Protein AF-A0A2V7RQD1-F1 (afdb_monomer)

Radius of gyration: 21.65 Å; Cα contacts (8 Å, |Δi|>4): 254; chains: 1; bounding box: 48×32×78 Å

Secondary structure (DSSP, 8-state):
--HHHHHHHHHHHHHHSTT---EEEEEE--TT--HHHHHHHHHHHHHHT-SEEEEEE----TTSGGGGS-GGGPPPHHHHHHHHHHHHHHHHHHHHHHHHHTTT-EEEEEEEEE-SSSSEEEEEETT--EEEEE--GGGTT-EEEEEEEEESSSEEEEEE----PPPPPP-

Nearest PDB structures (foldseek):
  7mjz-assembly1_A  TM=9.184E-01  e=7.817E-16  Bacteroides uniformis
  7mjx-assembly2_B  TM=9.311E-01  e=1.147E-15  Bacteroides unif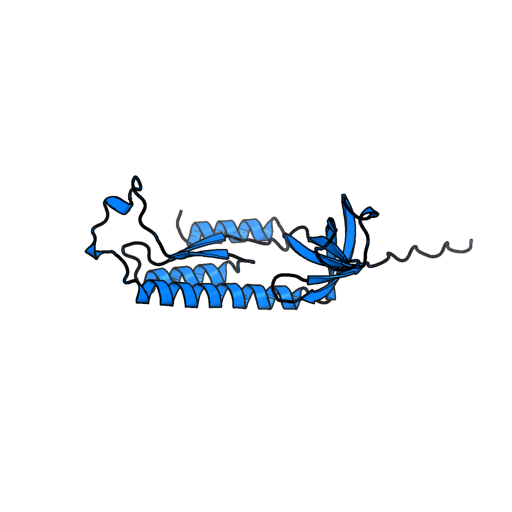ormis
  4jc0-assembly2_B  TM=8.737E-01  e=1.219E-14  Thermotoga maritima
  2qgq-assembly1_A  TM=8.470E-01  e=2.026E-13  Thermotoga maritima MSB8
  2qgq-assembly4_D  TM=8.356E-01  e=7.270E-13  Thermotoga maritima MSB8

Structure (mmCIF, N/CA/C/O backbone):
data_AF-A0A2V7RQD1-F1
#
_en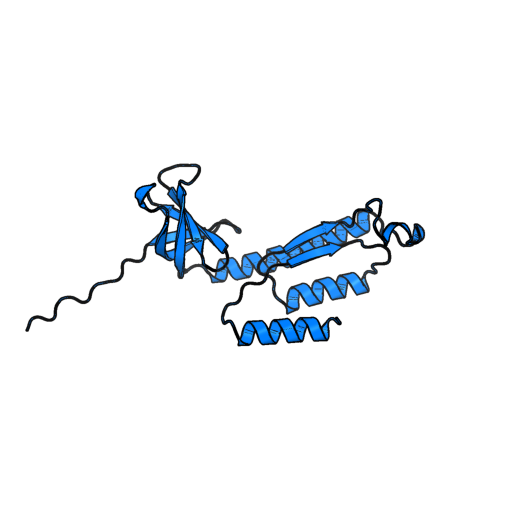try.id   AF-A0A2V7RQD1-F1
#
loop_
_atom_site.group_PDB
_atom_site.id
_atom_site.type_symbol
_atom_site.label_atom_id
_atom_site.label_alt_id
_atom_site.label_comp_id
_atom_site.label_asym_id
_atom_site.label_entity_id
_atom_site.label_seq_id
_atom_site.pdbx_PDB_ins_code
_atom_site.Cartn_x
_atom_site.Cartn_y
_atom_site.Cartn_z
_atom_site.occupancy
_atom_site.B_iso_or_equiv
_atom_site.auth_seq_id
_atom_site.auth_comp_id
_atom_site.auth_asym_id
_atom_site.auth_atom_id
_atom_site.pdbx_PDB_model_num
ATOM 1 N N . TYR A 1 1 ? -21.263 2.347 3.235 1.00 73.56 1 TYR A N 1
ATOM 2 C CA . TYR A 1 1 ? -21.061 1.146 2.400 1.00 73.56 1 TYR A CA 1
ATOM 3 C C . TYR A 1 1 ? -20.769 -0.021 3.326 1.00 73.56 1 TYR A C 1
ATOM 5 O O . TYR A 1 1 ? -20.149 0.202 4.360 1.00 73.56 1 TYR A O 1
ATOM 13 N N . THR A 1 2 ? -21.259 -1.218 3.011 1.00 93.62 2 THR A N 1
ATOM 14 C CA . THR A 1 2 ? -20.957 -2.448 3.768 1.00 93.62 2 THR A CA 1
ATOM 15 C C . THR A 1 2 ? -19.646 -3.072 3.287 1.00 93.62 2 THR A C 1
ATOM 17 O O . THR A 1 2 ? -19.125 -2.700 2.231 1.00 93.62 2 THR A O 1
ATOM 20 N N . ARG A 1 3 ? -19.118 -4.047 4.039 1.00 92.31 3 ARG A N 1
ATOM 21 C CA . ARG A 1 3 ? -17.951 -4.83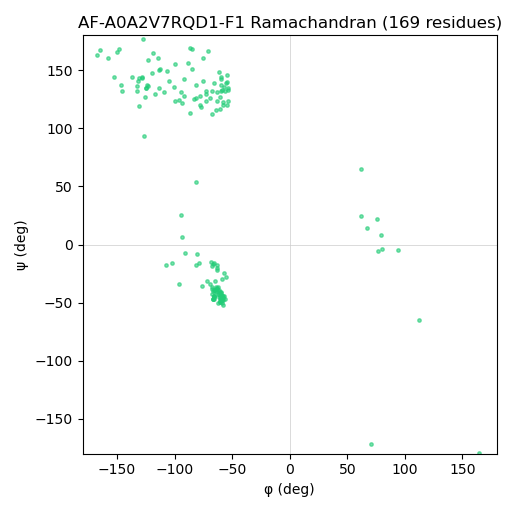6 3.619 1.00 92.31 3 ARG A CA 1
ATOM 22 C C . ARG A 1 3 ? -18.176 -5.511 2.263 1.00 92.31 3 ARG A C 1
ATOM 24 O O . ARG A 1 3 ? -17.323 -5.420 1.390 1.00 92.31 3 ARG A O 1
ATOM 31 N N . GLU A 1 4 ? -19.328 -6.145 2.072 1.00 94.69 4 GLU A N 1
ATOM 32 C CA . GLU A 1 4 ? -19.680 -6.848 0.829 1.00 94.69 4 GLU A CA 1
ATOM 33 C C . GLU A 1 4 ? -19.687 -5.901 -0.374 1.00 94.69 4 GLU A C 1
ATOM 35 O O . GLU A 1 4 ? -19.088 -6.197 -1.403 1.00 94.69 4 GLU A O 1
ATOM 40 N N . GLN A 1 5 ? -20.284 -4.713 -0.221 1.00 96.19 5 GLN A N 1
ATOM 41 C CA . GLN A 1 5 ? -20.289 -3.686 -1.268 1.00 96.19 5 GLN A CA 1
ATOM 42 C C . GLN A 1 5 ? -18.874 -3.204 -1.612 1.00 96.19 5 GLN A C 1
ATOM 44 O O . GLN A 1 5 ? -18.571 -2.913 -2.772 1.00 96.19 5 GLN A O 1
ATOM 49 N N . TYR A 1 6 ? -18.005 -3.103 -0.604 1.00 95.25 6 TYR A N 1
ATOM 50 C CA . TYR A 1 6 ? -16.609 -2.737 -0.806 1.00 95.25 6 TYR A CA 1
ATOM 51 C C . TYR A 1 6 ? -15.851 -3.823 -1.584 1.00 95.25 6 TYR A C 1
ATOM 53 O O . TYR A 1 6 ? -15.176 -3.512 -2.565 1.00 95.25 6 TYR A O 1
ATOM 61 N N . LEU A 1 7 ? -16.003 -5.091 -1.198 1.00 95.75 7 LEU A N 1
ATOM 62 C CA . LEU A 1 7 ? -15.347 -6.219 -1.863 1.00 95.75 7 LEU A CA 1
ATOM 63 C C . LEU A 1 7 ? -15.849 -6.428 -3.297 1.00 95.75 7 LEU A C 1
ATOM 65 O O . LEU A 1 7 ? -15.032 -6.653 -4.188 1.00 95.75 7 LEU A O 1
ATOM 69 N N . ASP A 1 8 ? -17.150 -6.259 -3.550 1.00 97.06 8 ASP A N 1
ATOM 70 C CA . ASP A 1 8 ? -17.709 -6.262 -4.910 1.00 97.06 8 ASP A CA 1
ATOM 71 C C . ASP A 1 8 ? -17.083 -5.157 -5.775 1.00 97.06 8 ASP A C 1
ATOM 73 O O . ASP A 1 8 ? -16.645 -5.391 -6.903 1.00 97.06 8 ASP A O 1
ATOM 77 N N . SER A 1 9 ? -16.936 -3.953 -5.213 1.00 96.69 9 SER A N 1
ATOM 78 C CA . SER A 1 9 ? -16.276 -2.843 -5.908 1.00 96.69 9 SER A CA 1
ATOM 79 C C . SER A 1 9 ? -14.818 -3.174 -6.244 1.00 96.69 9 SER A C 1
ATOM 81 O O . SER A 1 9 ? -14.368 -2.923 -7.363 1.00 96.69 9 SER A O 1
ATOM 83 N N . VAL A 1 10 ? -14.082 -3.781 -5.308 1.00 96.94 10 VAL A N 1
ATOM 84 C CA . VAL A 1 10 ? -12.704 -4.245 -5.536 1.00 96.94 10 VAL A CA 1
ATOM 85 C C . VAL A 1 10 ? -12.653 -5.303 -6.640 1.00 96.94 10 VAL A C 1
ATOM 87 O O . VAL A 1 10 ? -11.795 -5.212 -7.520 1.00 96.94 10 VAL A O 1
ATOM 90 N N . ALA A 1 11 ? -13.563 -6.279 -6.631 1.00 96.19 11 ALA A N 1
ATOM 91 C CA . ALA A 1 11 ? -13.617 -7.336 -7.637 1.00 96.19 11 ALA A CA 1
ATOM 92 C C . ALA A 1 11 ? -13.832 -6.759 -9.044 1.00 96.19 11 ALA A C 1
ATOM 94 O O . ALA A 1 11 ? -13.051 -7.040 -9.955 1.00 96.19 11 ALA A O 1
ATOM 95 N N . ARG A 1 12 ? -14.807 -5.857 -9.193 1.00 97.75 12 ARG A N 1
ATOM 96 C CA . ARG A 1 12 ? -15.103 -5.173 -10.462 1.00 97.75 12 ARG A CA 1
ATOM 97 C C . ARG A 1 12 ? -13.927 -4.338 -10.968 1.00 97.75 12 ARG A C 1
ATOM 99 O O . ARG A 1 12 ? -13.645 -4.324 -12.164 1.00 97.75 12 ARG A O 1
ATOM 106 N N . LEU A 1 13 ? -13.207 -3.660 -10.071 1.00 97.06 13 LEU A N 1
ATOM 107 C CA . LEU A 1 13 ? -12.004 -2.906 -10.436 1.00 97.06 13 LEU A CA 1
ATOM 108 C C . LEU A 1 13 ? -10.878 -3.821 -10.932 1.00 97.06 13 LEU A C 1
ATOM 110 O O . LEU A 1 13 ? -10.190 -3.476 -11.892 1.00 97.06 13 LEU A O 1
ATOM 114 N N . ARG A 1 14 ? -10.689 -4.986 -10.304 1.00 95.69 14 ARG A N 1
ATOM 115 C CA . ARG A 1 14 ? -9.677 -5.969 -10.723 1.00 95.69 14 ARG A CA 1
ATOM 116 C C . ARG A 1 14 ? -10.013 -6.629 -12.059 1.00 95.69 14 ARG A C 1
ATOM 118 O O . ARG A 1 14 ? -9.095 -6.923 -12.818 1.00 95.69 14 ARG A O 1
ATOM 125 N N . GLU A 1 15 ? -11.295 -6.840 -12.344 1.00 96.81 15 GLU A N 1
ATOM 126 C CA . GLU A 1 15 ? -11.759 -7.326 -13.646 1.00 96.81 15 GLU A CA 1
ATOM 127 C C . GLU A 1 15 ? -11.497 -6.292 -14.750 1.00 96.81 15 GLU A C 1
ATOM 129 O O . GLU A 1 15 ? -10.968 -6.629 -15.808 1.00 96.81 15 GLU A O 1
ATOM 134 N N . ALA A 1 16 ? -11.795 -5.017 -14.482 1.00 97.69 16 ALA A N 1
ATOM 135 C CA . ALA A 1 16 ? -11.595 -3.935 -15.444 1.00 97.69 16 ALA A CA 1
ATOM 136 C C . ALA A 1 16 ? -10.114 -3.575 -15.666 1.00 97.69 16 ALA A C 1
ATOM 138 O O . ALA A 1 16 ? -9.741 -3.142 -16.757 1.00 97.69 16 ALA A O 1
ATOM 139 N N . VAL A 1 17 ? -9.267 -3.726 -14.641 1.00 95.00 17 VAL A N 1
ATOM 140 C CA . VAL A 1 17 ? -7.842 -3.373 -14.686 1.00 95.00 17 VAL A CA 1
ATOM 141 C C . VAL A 1 17 ? -6.993 -4.574 -14.250 1.00 95.00 17 VAL A C 1
ATOM 143 O O . VAL A 1 17 ? -6.715 -4.749 -13.058 1.00 95.00 17 VAL A O 1
ATOM 146 N N . PRO A 1 18 ? -6.526 -5.399 -15.206 1.00 88.38 18 PRO A N 1
ATOM 147 C CA . PRO A 1 18 ? -5.609 -6.489 -14.910 1.00 88.38 18 PRO A CA 1
ATOM 148 C C . PRO A 1 18 ? -4.358 -5.985 -14.183 1.00 88.38 18 PRO A C 1
ATOM 150 O O . PRO A 1 18 ? -3.799 -4.944 -14.524 1.00 88.38 18 PRO A O 1
ATOM 153 N N . ASN A 1 19 ? -3.898 -6.744 -13.187 1.00 86.50 19 ASN A N 1
ATOM 154 C CA . ASN A 1 19 ? -2.745 -6.401 -12.342 1.00 86.50 19 ASN A CA 1
ATOM 155 C C . ASN A 1 19 ? -2.906 -5.108 -11.516 1.00 86.50 19 ASN A C 1
ATOM 157 O O . ASN A 1 19 ? -1.906 -4.515 -11.106 1.00 86.50 19 ASN A O 1
ATOM 161 N N . LEU A 1 20 ? -4.143 -4.684 -11.224 1.00 93.62 20 LEU A N 1
ATOM 162 C CA . LEU A 1 20 ? -4.413 -3.529 -10.368 1.00 93.62 20 LEU A CA 1
ATOM 163 C C . LEU A 1 20 ? -3.710 -3.641 -9.005 1.00 93.62 20 LEU A C 1
ATOM 165 O O . LEU A 1 20 ? -3.932 -4.580 -8.226 1.00 93.62 20 LEU A O 1
ATOM 169 N N . SER A 1 21 ? -2.902 -2.627 -8.709 1.00 93.56 21 SER A N 1
ATOM 170 C CA . SER A 1 21 ? -2.285 -2.417 -7.406 1.00 93.56 21 SER A CA 1
ATOM 171 C C . SER A 1 21 ? -3.168 -1.487 -6.580 1.00 93.56 21 SER A C 1
ATOM 173 O O . SER A 1 21 ? -3.467 -0.375 -7.006 1.00 93.56 21 SER A O 1
ATOM 175 N N . LEU A 1 22 ? -3.606 -1.959 -5.414 1.00 95.56 22 LEU A N 1
ATOM 176 C CA . LEU A 1 22 ? -4.436 -1.201 -4.481 1.00 95.56 22 LEU A CA 1
ATOM 177 C C . LEU A 1 22 ? -3.649 -0.926 -3.208 1.00 95.56 22 LEU A C 1
ATOM 179 O O . LEU A 1 22 ? -3.041 -1.844 -2.660 1.00 95.56 22 LEU A O 1
ATOM 183 N N . THR A 1 23 ? -3.711 0.304 -2.717 1.00 95.44 23 THR A N 1
ATOM 184 C CA . THR A 1 23 ? -3.202 0.704 -1.402 1.00 95.44 23 THR A CA 1
ATOM 185 C C . THR A 1 23 ? -4.330 1.324 -0.593 1.00 95.44 23 THR A C 1
ATOM 187 O O . THR A 1 23 ? -5.325 1.770 -1.165 1.00 95.44 23 THR A O 1
ATOM 190 N N . THR A 1 24 ? -4.192 1.351 0.727 1.00 96.31 24 THR A N 1
ATOM 191 C CA . THR A 1 24 ? -5.213 1.923 1.613 1.00 96.31 24 THR A CA 1
ATOM 192 C C . THR A 1 24 ? -4.592 2.502 2.873 1.00 96.31 24 THR A C 1
ATOM 194 O O . THR A 1 24 ? -3.461 2.172 3.218 1.00 96.31 24 THR A O 1
ATOM 197 N N . ASP A 1 25 ? -5.375 3.290 3.595 1.00 97.81 25 ASP A N 1
ATOM 198 C CA . ASP A 1 25 ? -5.070 3.685 4.961 1.00 97.81 25 ASP A CA 1
ATOM 199 C C . ASP A 1 25 ? -5.981 2.898 5.912 1.00 97.81 25 ASP A C 1
ATOM 201 O O . ASP A 1 25 ? -7.153 2.669 5.601 1.00 97.81 25 ASP A O 1
ATOM 205 N N . VAL A 1 26 ? -5.452 2.453 7.051 1.00 97.69 26 VAL A N 1
ATOM 206 C CA . VAL A 1 26 ? -6.197 1.695 8.068 1.00 97.69 26 VAL A CA 1
ATOM 207 C C . VAL A 1 26 ? -5.914 2.284 9.441 1.00 97.69 26 VAL A C 1
ATOM 209 O O . VAL A 1 26 ? -4.759 2.502 9.808 1.00 97.69 26 VAL A O 1
ATOM 212 N N . ILE A 1 27 ? -6.975 2.524 10.208 1.00 97.69 27 ILE A N 1
ATOM 213 C CA . ILE A 1 27 ? -6.894 2.959 11.602 1.00 97.69 27 ILE A CA 1
ATOM 214 C C . ILE A 1 27 ? -7.355 1.799 12.483 1.00 97.69 27 ILE A C 1
ATOM 216 O O . ILE A 1 27 ? -8.417 1.244 12.222 1.00 97.69 27 ILE A O 1
ATOM 220 N N . VAL A 1 28 ? -6.581 1.463 13.514 1.00 98.38 28 VAL A N 1
ATOM 221 C CA . VAL A 1 28 ? -6.945 0.485 14.558 1.00 98.38 28 VAL A CA 1
ATOM 222 C C . VAL A 1 28 ? -7.094 1.184 15.905 1.00 98.38 28 VAL A C 1
ATOM 224 O O . VAL A 1 28 ? -6.567 2.281 16.104 1.00 98.38 28 VAL A O 1
ATOM 227 N N . GLY A 1 29 ? -7.787 0.559 16.849 1.00 97.38 29 GLY A N 1
ATOM 228 C CA . GLY A 1 29 ? -8.025 1.111 18.182 1.00 97.38 29 GLY A CA 1
ATOM 229 C C . GLY A 1 29 ? -9.081 2.216 18.203 1.00 97.38 29 GLY A C 1
ATOM 230 O O . GLY A 1 29 ? -9.077 3.052 19.106 1.00 97.38 29 GLY A O 1
ATOM 231 N N . PHE A 1 30 ? -9.965 2.267 17.201 1.00 97.31 30 PHE A N 1
ATOM 232 C CA . PHE A 1 30 ? -11.085 3.208 17.214 1.00 97.31 30 PHE A CA 1
ATOM 233 C C . PHE A 1 30 ? -11.979 2.946 18.443 1.00 97.31 30 PHE A C 1
ATOM 235 O O . PHE A 1 30 ? -12.163 1.779 18.794 1.00 97.31 30 PHE A O 1
ATOM 242 N N . PRO A 1 31 ? -12.548 3.972 19.111 1.00 97.31 31 PRO A N 1
ATOM 243 C CA . PRO A 1 31 ? -13.343 3.746 20.312 1.00 97.31 31 PRO A CA 1
ATOM 244 C C . PRO A 1 31 ? -14.522 2.802 20.041 1.00 97.31 31 PRO A C 1
ATOM 246 O O . PRO A 1 31 ? -15.351 3.064 19.169 1.00 97.31 31 PRO A O 1
ATOM 249 N N . GLY A 1 32 ? -14.579 1.705 20.793 1.00 96.44 32 GLY A N 1
ATOM 250 C CA . GLY A 1 32 ? -15.559 0.630 20.661 1.00 96.44 32 GLY A CA 1
ATOM 251 C C . GLY A 1 32 ? -15.111 -0.547 19.792 1.00 96.44 32 GLY A C 1
ATOM 252 O O . GLY A 1 32 ? -15.841 -1.528 19.729 1.00 96.44 32 GLY A O 1
ATOM 253 N N . GLU A 1 33 ? -13.937 -0.492 19.151 1.00 98.06 33 GLU A N 1
ATOM 254 C CA . GLU A 1 33 ? -13.427 -1.590 18.319 1.00 98.06 33 GLU A CA 1
ATOM 255 C C . GLU A 1 33 ? -13.163 -2.845 19.164 1.00 98.06 33 GLU A C 1
ATOM 257 O O . GLU A 1 33 ? -12.275 -2.878 20.030 1.00 98.06 33 GLU A O 1
ATOM 262 N N . THR A 1 34 ? -13.907 -3.907 18.876 1.00 98.38 34 THR A N 1
ATOM 263 C CA . THR A 1 34 ? -13.747 -5.212 19.521 1.00 98.38 34 THR A CA 1
ATOM 264 C C . THR A 1 34 ? -12.684 -6.065 18.817 1.00 98.38 34 THR A C 1
ATOM 266 O O . THR A 1 34 ? -12.189 -5.727 17.742 1.00 98.38 34 THR A O 1
ATOM 269 N N . GLU A 1 35 ? -12.287 -7.186 19.429 1.00 98.12 35 GLU A N 1
ATOM 270 C CA . GLU A 1 35 ? -11.376 -8.137 18.770 1.00 98.12 35 GLU A CA 1
ATOM 271 C C . GLU A 1 35 ? -12.010 -8.778 17.527 1.00 98.12 35 GLU A C 1
ATOM 273 O O . GLU A 1 35 ? -11.309 -9.061 16.559 1.00 98.12 35 GLU A O 1
ATOM 278 N N . GLU A 1 36 ? -13.333 -8.960 17.524 1.00 98.31 36 GLU A N 1
ATOM 279 C CA . GLU A 1 36 ? -14.079 -9.451 16.363 1.00 98.31 36 GLU A CA 1
ATOM 280 C C . GLU A 1 36 ? -14.025 -8.440 15.208 1.00 98.31 36 GLU A C 1
ATOM 282 O O . GLU A 1 36 ? -13.651 -8.807 14.093 1.00 98.31 36 GLU A O 1
ATOM 287 N N . ASP A 1 37 ? -14.266 -7.152 15.485 1.00 97.94 37 ASP A N 1
ATOM 288 C CA . ASP A 1 37 ? -14.170 -6.078 14.482 1.00 97.94 37 ASP A CA 1
ATOM 289 C C . ASP A 1 37 ? -12.758 -5.974 13.883 1.00 97.94 37 ASP A C 1
ATOM 291 O O . ASP A 1 37 ? -12.572 -5.810 12.669 1.00 97.94 37 ASP A O 1
ATOM 295 N N . PHE A 1 38 ? -11.734 -6.101 14.731 1.00 98.44 38 PHE A N 1
ATOM 296 C CA . PHE A 1 38 ? -10.350 -6.121 14.274 1.00 98.44 38 PHE A CA 1
ATOM 297 C C . PHE A 1 38 ? -10.045 -7.373 13.433 1.00 98.44 38 PHE A C 1
ATOM 299 O O . PHE A 1 38 ? -9.376 -7.290 12.397 1.00 98.44 38 PHE A O 1
ATOM 306 N N . GLY A 1 39 ? -10.578 -8.531 13.830 1.00 98.38 39 GLY A N 1
ATOM 307 C CA . GLY A 1 39 ? -10.506 -9.772 13.063 1.00 98.38 39 GLY A CA 1
ATOM 308 C C . GLY A 1 39 ? -11.101 -9.625 11.661 1.00 98.38 3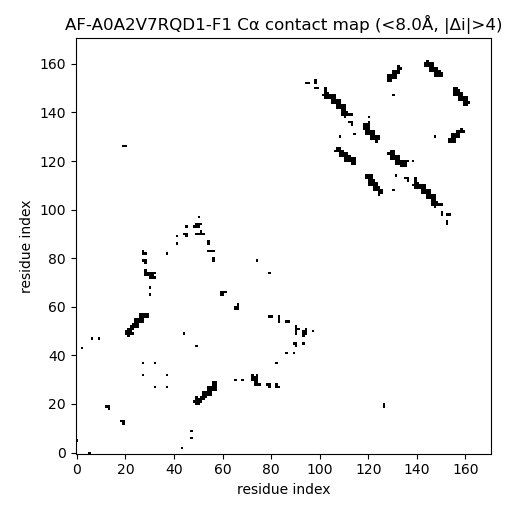9 GLY A C 1
ATOM 309 O O . GLY A 1 39 ? -10.465 -10.022 10.675 1.00 98.38 39 GLY A O 1
ATOM 310 N N . GLU A 1 40 ? -12.259 -8.974 11.556 1.00 97.19 40 GLU A N 1
ATOM 311 C CA . GLU A 1 40 ? -12.893 -8.644 10.280 1.00 97.19 40 GLU A CA 1
ATOM 312 C C . GLU A 1 40 ? -12.053 -7.660 9.459 1.00 97.19 40 GLU A C 1
ATOM 314 O O . GLU A 1 40 ? -11.879 -7.843 8.253 1.00 97.19 40 GLU A O 1
ATOM 319 N N . THR A 1 41 ? -11.429 -6.670 10.093 1.00 96.69 41 THR A N 1
ATOM 320 C CA . THR A 1 41 ? -10.496 -5.761 9.409 1.00 96.69 41 THR A CA 1
ATOM 321 C C . THR A 1 41 ? -9.322 -6.526 8.791 1.00 96.69 41 THR A C 1
ATOM 323 O O . THR A 1 41 ? -9.021 -6.366 7.604 1.00 96.69 41 THR A O 1
ATOM 326 N N . LEU A 1 42 ? -8.683 -7.419 9.551 1.00 98.00 42 LEU A N 1
ATOM 327 C CA . LEU A 1 42 ? -7.594 -8.256 9.044 1.00 98.00 42 LEU A CA 1
ATOM 328 C C . LEU A 1 42 ? -8.053 -9.200 7.925 1.00 98.00 42 LEU A C 1
ATOM 330 O O . LEU A 1 42 ? -7.310 -9.440 6.969 1.00 98.00 42 LEU A O 1
ATOM 334 N N . SER A 1 43 ? -9.261 -9.748 8.046 1.00 97.56 43 SER A N 1
ATOM 335 C CA . SER A 1 43 ? -9.875 -10.597 7.026 1.00 97.56 43 SER A CA 1
ATOM 336 C C . SER A 1 43 ? -10.052 -9.830 5.713 1.00 97.56 43 SER A C 1
ATOM 338 O O . SER A 1 43 ? -9.565 -10.283 4.676 1.00 97.56 43 SER A O 1
ATOM 340 N N . ALA A 1 44 ? -10.621 -8.623 5.762 1.00 96.38 44 ALA A N 1
ATOM 341 C CA . ALA A 1 44 ? -10.793 -7.768 4.590 1.00 96.38 44 ALA A CA 1
ATOM 342 C C . ALA A 1 44 ? -9.449 -7.374 3.956 1.00 96.38 44 ALA A C 1
ATOM 344 O O . ALA A 1 44 ? -9.299 -7.433 2.737 1.00 96.38 44 ALA A O 1
ATOM 345 N N . VAL A 1 45 ? -8.439 -7.029 4.765 1.00 97.12 45 VAL A N 1
ATOM 346 C CA . VAL A 1 45 ? -7.085 -6.712 4.273 1.00 97.12 45 VAL A CA 1
ATOM 347 C C . VAL A 1 45 ? -6.485 -7.884 3.494 1.00 97.12 45 VAL A C 1
ATOM 349 O O . VAL A 1 45 ? -5.922 -7.677 2.413 1.00 97.12 45 VAL A O 1
ATOM 352 N N . ARG A 1 46 ? -6.626 -9.111 4.012 1.00 97.06 46 ARG A N 1
ATOM 353 C CA . ARG A 1 46 ? -6.153 -10.331 3.340 1.00 97.06 46 ARG A CA 1
ATOM 354 C C . ARG A 1 46 ? -6.912 -10.613 2.051 1.00 97.06 46 ARG A C 1
ATOM 356 O O . ARG A 1 46 ? -6.286 -10.930 1.044 1.00 97.06 46 ARG A O 1
ATOM 363 N N . GLU A 1 47 ? -8.232 -10.484 2.086 1.00 96.31 47 GLU A N 1
ATOM 364 C CA . GLU A 1 47 ? -9.114 -10.770 0.956 1.00 96.31 47 GLU A CA 1
ATOM 365 C C . GLU A 1 47 ? -8.893 -9.795 -0.207 1.00 96.31 47 GLU A C 1
ATOM 367 O O . GLU A 1 47 ? -8.737 -10.206 -1.356 1.00 96.31 47 GLU A O 1
ATOM 372 N N . VAL A 1 48 ? -8.776 -8.501 0.094 1.00 96.25 48 VAL A N 1
ATOM 373 C CA . VAL A 1 48 ? -8.469 -7.477 -0.914 1.00 96.25 48 VAL A CA 1
ATOM 374 C C . VAL A 1 48 ? -7.052 -7.645 -1.450 1.00 96.25 48 VAL A C 1
ATOM 376 O O . VAL A 1 48 ? -6.796 -7.392 -2.634 1.00 96.25 48 VAL A O 1
ATOM 379 N N . GLY A 1 49 ? -6.115 -8.041 -0.585 1.00 94.75 49 GLY A N 1
ATOM 380 C CA . GLY A 1 49 ? -4.707 -8.166 -0.921 1.00 94.75 49 GLY A CA 1
ATOM 381 C C . GLY A 1 49 ? -4.121 -6.816 -1.327 1.00 94.75 49 GLY A C 1
ATOM 382 O O . GLY A 1 49 ? -3.712 -6.627 -2.478 1.00 94.75 49 GLY A O 1
ATOM 383 N N . PHE A 1 50 ? -4.068 -5.857 -0.407 1.00 95.19 50 PHE A N 1
ATOM 384 C CA . PHE A 1 50 ? -3.417 -4.568 -0.664 1.00 95.19 50 PHE A CA 1
ATOM 385 C C . PHE A 1 50 ? -1.917 -4.734 -0.971 1.00 95.19 50 PHE A C 1
ATOM 387 O O . PHE A 1 50 ? -1.269 -5.687 -0.543 1.00 95.19 50 PHE A O 1
ATOM 394 N N . ALA A 1 51 ? -1.377 -3.843 -1.803 1.00 92.44 51 ALA A N 1
ATOM 395 C CA . ALA A 1 51 ? 0.046 -3.770 -2.150 1.00 92.44 51 ALA A CA 1
ATOM 396 C C . ALA A 1 51 ? 0.875 -3.162 -1.034 1.00 92.44 51 ALA A C 1
ATOM 398 O O . ALA A 1 51 ? 2.011 -3.575 -0.813 1.00 92.44 51 ALA A O 1
ATOM 399 N N . ASP A 1 52 ? 0.277 -2.193 -0.363 1.00 92.19 52 ASP A N 1
ATOM 400 C CA . ASP A 1 52 ? 0.802 -1.508 0.795 1.00 92.19 52 ASP A CA 1
ATOM 401 C C . ASP A 1 52 ? -0.379 -0.893 1.547 1.00 92.19 52 ASP A C 1
ATOM 403 O O . ASP A 1 52 ? -1.461 -0.714 0.970 1.00 92.19 52 ASP A O 1
ATOM 407 N N . ALA A 1 53 ? -0.176 -0.567 2.814 1.00 96.00 53 ALA A N 1
ATOM 408 C CA . ALA A 1 53 ? -1.149 0.192 3.575 1.00 96.00 53 ALA A CA 1
ATOM 409 C C . ALA A 1 53 ? -0.461 1.104 4.585 1.00 96.00 53 ALA A C 1
ATOM 411 O O . ALA A 1 53 ? 0.457 0.673 5.287 1.00 96.00 53 ALA A O 1
ATOM 412 N N . PHE A 1 54 ? -0.938 2.342 4.704 1.00 96.44 54 PHE A N 1
ATOM 413 C CA . PHE A 1 54 ? -0.565 3.179 5.835 1.00 96.44 54 PHE A CA 1
ATOM 414 C C . PHE A 1 54 ? -1.429 2.807 7.033 1.00 96.44 54 PHE A C 1
ATOM 416 O O . PHE A 1 54 ? -2.654 2.777 6.958 1.00 96.44 54 PHE A O 1
ATOM 423 N N . THR A 1 55 ? -0.785 2.501 8.150 1.00 97.50 55 THR A N 1
ATOM 424 C CA . THR A 1 55 ? -1.456 1.992 9.344 1.00 97.50 55 THR A CA 1
ATOM 425 C C . THR A 1 55 ? -1.281 2.972 10.494 1.00 97.50 55 THR A C 1
ATOM 427 O O . THR A 1 55 ? -0.156 3.369 10.804 1.00 97.50 55 THR A O 1
ATOM 430 N N . PHE A 1 56 ? -2.380 3.339 11.149 1.00 97.88 56 PHE A N 1
ATOM 431 C CA . PHE A 1 56 ? -2.396 4.307 12.245 1.00 97.88 56 PHE A CA 1
ATOM 432 C C . PHE A 1 56 ? -3.122 3.753 13.469 1.00 97.88 56 PHE A C 1
ATOM 434 O O . PHE A 1 56 ? -4.109 3.034 13.345 1.00 97.88 56 PHE A O 1
ATOM 441 N N . ILE A 1 57 ? -2.633 4.090 14.659 1.00 98.00 57 ILE A N 1
ATOM 442 C CA . ILE A 1 57 ? -3.419 3.924 15.881 1.00 98.00 57 ILE A CA 1
ATOM 443 C C . ILE A 1 57 ? -4.345 5.134 15.971 1.00 98.00 57 ILE A C 1
ATOM 445 O O . ILE A 1 57 ? -3.931 6.261 15.671 1.00 98.00 57 ILE A O 1
ATOM 449 N N . PHE A 1 58 ? -5.602 4.903 16.340 1.00 97.44 58 PHE A N 1
ATOM 450 C CA . PHE A 1 58 ? -6.563 5.971 16.548 1.00 97.44 58 PHE A CA 1
ATOM 451 C C . PHE A 1 58 ? -6.010 6.996 17.540 1.00 97.44 58 PHE A C 1
ATOM 453 O O . PHE A 1 58 ? -5.494 6.669 18.604 1.00 97.44 58 PHE A O 1
ATOM 460 N N . SER A 1 59 ? -6.140 8.266 17.178 1.00 94.25 59 SER A N 1
ATOM 461 C CA . SER A 1 59 ? -5.761 9.389 18.018 1.00 94.25 59 SER A CA 1
ATOM 462 C C . SER A 1 59 ? -6.927 10.360 18.022 1.00 94.25 59 SER A C 1
ATOM 464 O O . SER A 1 59 ? -7.334 10.853 16.965 1.00 94.25 59 SER A O 1
ATOM 466 N N . LEU A 1 60 ? -7.487 10.599 19.209 1.00 93.19 60 LEU A N 1
ATOM 467 C CA . LEU A 1 60 ? -8.581 11.541 19.372 1.00 93.19 60 LEU A CA 1
ATOM 468 C C . LEU A 1 60 ? -8.096 12.945 19.003 1.00 93.19 60 LEU A C 1
ATOM 470 O O . LEU A 1 60 ? -7.048 13.396 19.461 1.00 93.19 60 LEU A O 1
ATOM 474 N N . ARG A 1 61 ? -8.867 13.636 18.162 1.00 93.88 61 ARG A N 1
ATOM 475 C CA . ARG A 1 61 ? -8.574 15.007 17.742 1.00 93.88 61 ARG A CA 1
ATOM 476 C C . ARG A 1 61 ? -9.742 15.918 18.067 1.00 93.88 61 ARG A C 1
ATOM 478 O O . ARG A 1 61 ? -10.896 15.571 17.784 1.00 93.88 61 ARG A O 1
ATOM 485 N N . ASP A 1 62 ? -9.422 17.091 18.600 1.00 93.06 62 ASP A N 1
ATOM 486 C CA . ASP A 1 62 ? -10.399 18.136 18.884 1.00 93.06 62 ASP A CA 1
ATOM 487 C C . ASP A 1 62 ? -11.205 18.486 17.628 1.00 93.06 62 ASP A C 1
ATOM 489 O O . ASP A 1 62 ? -10.688 18.516 16.509 1.00 93.06 62 ASP A O 1
ATOM 493 N N . GLY A 1 63 ? -12.508 18.707 17.809 1.00 91.19 63 GLY A N 1
ATOM 494 C CA . GLY A 1 63 ? -13.437 19.018 16.719 1.00 91.19 63 GLY A CA 1
ATOM 495 C C . GLY A 1 63 ? -13.933 17.812 15.910 1.00 91.19 63 GLY A C 1
ATOM 496 O O . GLY A 1 63 ? -14.800 17.983 15.054 1.00 91.19 63 GLY A O 1
ATOM 497 N N . THR A 1 64 ? -13.458 16.590 16.177 1.00 92.00 64 THR A N 1
ATOM 498 C CA . THR A 1 64 ? -13.996 15.383 15.524 1.00 92.00 64 THR A CA 1
ATOM 499 C C . THR A 1 64 ? -15.242 14.848 16.246 1.00 92.00 64 THR A C 1
ATOM 501 O O . THR A 1 64 ? -15.352 14.987 17.467 1.00 92.00 64 THR A O 1
ATOM 504 N N . PRO A 1 65 ? -16.178 14.174 15.544 1.00 92.81 65 PRO A N 1
ATOM 505 C CA . PRO A 1 65 ? -17.325 13.523 16.183 1.00 92.81 65 PRO A CA 1
ATOM 506 C C . PRO A 1 65 ? -16.940 12.496 17.253 1.00 92.81 65 PRO A C 1
ATOM 508 O O . PRO A 1 65 ? -17.717 12.266 18.176 1.00 92.81 65 PRO A O 1
ATOM 511 N N . ALA A 1 66 ? -15.736 11.923 17.162 1.00 91.00 66 ALA A N 1
ATOM 512 C CA . ALA A 1 66 ? -15.229 10.962 18.132 1.00 91.00 66 ALA A CA 1
ATOM 513 C C . ALA A 1 66 ? -15.070 11.555 19.544 1.00 91.00 66 ALA A C 1
ATOM 515 O O . ALA A 1 66 ? -15.101 10.806 20.511 1.00 91.00 66 ALA A O 1
ATOM 516 N N . THR A 1 67 ? -14.994 12.886 19.690 1.00 92.25 67 THR A N 1
ATOM 517 C CA . THR A 1 67 ? -14.967 13.560 21.009 1.00 92.25 67 THR A CA 1
ATOM 518 C C . THR A 1 67 ? -16.264 13.396 21.803 1.00 92.25 67 THR A C 1
ATOM 520 O O . THR A 1 67 ? -16.281 13.633 23.006 1.00 92.25 67 THR A O 1
ATOM 523 N N . LYS A 1 68 ? -17.354 12.984 21.142 1.00 94.31 68 LYS A N 1
ATOM 524 C CA . LYS A 1 68 ? -18.656 12.714 21.766 1.00 94.31 68 LYS A CA 1
ATOM 525 C C . LYS A 1 68 ? -18.814 11.259 22.212 1.00 94.31 68 LYS A C 1
ATOM 527 O O . LYS A 1 68 ? -19.840 10.933 22.804 1.00 94.31 68 LYS A O 1
ATOM 532 N N . LEU A 1 69 ? -17.866 10.381 21.873 1.00 93.38 69 LEU A N 1
ATOM 533 C CA . LEU A 1 69 ? -17.925 8.975 22.262 1.00 93.38 69 LEU A CA 1
ATOM 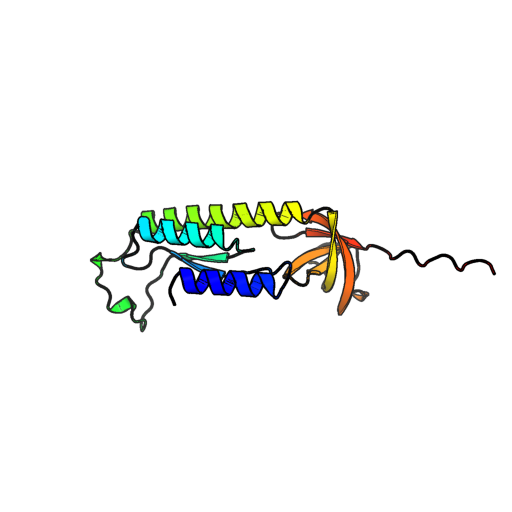534 C C . LEU A 1 69 ? -17.575 8.833 23.753 1.00 93.38 69 LEU A C 1
ATOM 536 O O . LEU A 1 69 ? -16.683 9.540 24.226 1.00 93.38 69 LEU A O 1
ATOM 540 N N . PRO A 1 70 ? -18.261 7.944 24.496 1.00 94.75 70 PRO A N 1
ATOM 541 C CA . PRO A 1 70 ? -17.958 7.705 25.901 1.00 94.75 70 PRO A CA 1
ATOM 542 C C . PRO A 1 70 ? -16.491 7.283 26.103 1.00 94.75 70 PRO A C 1
ATOM 544 O O . PRO A 1 70 ? -16.012 6.423 25.354 1.00 94.75 70 PRO A O 1
ATOM 547 N N . PRO A 1 71 ? -15.775 7.836 27.102 1.00 92.31 71 PRO A N 1
ATOM 548 C CA . PRO A 1 71 ? -14.389 7.465 27.389 1.00 92.31 71 PRO A CA 1
ATOM 549 C C . PRO A 1 71 ? -14.195 5.965 27.634 1.00 92.31 71 PRO A C 1
ATOM 551 O O . PRO A 1 71 ? -13.132 5.433 27.328 1.00 92.31 71 PRO A O 1
ATOM 554 N N . GLU A 1 72 ? -15.222 5.274 28.127 1.00 94.88 72 GLU A N 1
ATOM 555 C CA . GLU A 1 72 ? -15.216 3.838 28.419 1.00 94.88 72 GLU A CA 1
ATOM 556 C C . GLU A 1 72 ? -15.114 2.972 27.154 1.00 94.88 72 GLU A C 1
ATOM 558 O O . GLU A 1 72 ? -14.739 1.806 27.242 1.00 94.88 72 GLU A O 1
ATOM 563 N N . LEU A 1 73 ? -15.424 3.530 25.976 1.00 95.88 73 LEU A N 1
ATOM 564 C CA . LEU A 1 73 ? -15.217 2.859 24.691 1.00 95.88 73 LEU A CA 1
ATOM 565 C C . LEU A 1 73 ? -13.766 2.955 24.205 1.00 95.88 73 LEU A C 1
ATOM 567 O O . LEU A 1 73 ? -13.420 2.334 23.202 1.00 95.88 73 LEU A O 1
ATOM 571 N N . THR A 1 74 ? -12.913 3.741 24.862 1.00 95.75 74 THR A N 1
ATOM 572 C CA . THR A 1 74 ? -11.510 3.875 24.461 1.00 95.75 74 THR A CA 1
ATOM 573 C C . THR A 1 74 ? -10.821 2.518 24.530 1.00 95.75 74 THR A C 1
ATOM 575 O O . THR A 1 74 ? -10.841 1.847 25.561 1.00 95.75 74 THR A O 1
ATOM 578 N N . VAL A 1 75 ? -10.189 2.121 23.427 1.00 97.56 75 VAL A N 1
ATOM 579 C CA . VAL A 1 75 ? -9.395 0.894 23.382 1.00 97.56 75 VAL A CA 1
ATOM 580 C C . VAL A 1 75 ? -8.102 1.118 24.178 1.00 97.56 75 VAL A C 1
ATOM 582 O O . VAL A 1 75 ? -7.423 2.119 23.932 1.00 97.56 75 VAL A O 1
ATOM 585 N N . PRO A 1 76 ? -7.743 0.222 25.117 1.00 97.81 76 PRO A N 1
ATOM 586 C CA . PRO A 1 76 ? -6.479 0.299 25.843 1.00 97.81 76 PRO A CA 1
ATOM 587 C C . PRO A 1 76 ? -5.262 0.369 24.911 1.00 97.81 76 PRO A C 1
ATOM 589 O O . PRO A 1 76 ? -5.251 -0.230 23.834 1.00 97.81 76 PRO A O 1
ATOM 592 N N . GLU A 1 77 ? -4.228 1.102 25.324 1.00 97.12 77 GLU A N 1
ATOM 593 C CA . GLU A 1 77 ? -3.043 1.359 24.493 1.00 97.12 77 GLU A CA 1
ATOM 594 C C . GLU A 1 77 ? -2.309 0.070 24.099 1.00 97.12 77 GLU A C 1
ATOM 596 O O . GLU A 1 77 ? -1.897 -0.081 22.950 1.00 97.12 77 GLU A O 1
ATOM 601 N N . ASP A 1 78 ? -2.189 -0.878 25.026 1.00 98.25 78 ASP A N 1
ATOM 602 C CA . ASP A 1 78 ? -1.572 -2.185 24.800 1.00 98.25 78 ASP A CA 1
ATOM 603 C C . ASP A 1 78 ? -2.347 -3.019 23.770 1.00 98.25 78 ASP A C 1
ATOM 605 O O . ASP A 1 78 ? -1.742 -3.615 22.877 1.00 98.25 78 ASP A O 1
ATOM 609 N N . VAL A 1 79 ? -3.681 -2.990 23.826 1.00 98.44 79 VAL A N 1
ATOM 610 C CA . VAL A 1 79 ? -4.551 -3.640 22.833 1.00 98.44 79 VAL A CA 1
ATOM 611 C C . VAL A 1 79 ? -4.408 -2.971 21.464 1.00 98.44 79 VAL A C 1
ATOM 613 O O . VAL A 1 79 ? -4.249 -3.654 20.452 1.00 98.44 79 VAL A O 1
ATOM 616 N N . ALA A 1 80 ? -4.417 -1.638 21.399 1.00 98.19 80 ALA A N 1
ATOM 617 C CA . ALA A 1 80 ? -4.239 -0.916 20.139 1.00 98.19 80 ALA A CA 1
ATOM 618 C C . ALA A 1 80 ? -2.845 -1.157 19.522 1.00 98.19 80 ALA A C 1
ATOM 620 O O . ALA A 1 80 ? -2.720 -1.286 18.300 1.00 98.19 80 ALA A O 1
ATOM 621 N N . ALA A 1 81 ? -1.806 -1.266 20.356 1.00 98.50 81 ALA A N 1
ATOM 622 C CA . ALA A 1 81 ? -0.448 -1.593 19.936 1.00 98.50 81 ALA A CA 1
ATOM 623 C C . ALA A 1 81 ? -0.329 -3.032 19.402 1.00 98.50 81 ALA A C 1
ATOM 625 O O . ALA A 1 81 ? 0.296 -3.232 18.357 1.00 98.50 81 ALA A O 1
ATOM 626 N N . ASP A 1 82 ? -0.961 -4.017 20.054 1.00 98.69 82 ASP A N 1
ATOM 627 C CA . ASP A 1 82 ? -1.036 -5.401 19.556 1.00 98.69 82 ASP A CA 1
ATOM 628 C C . ASP A 1 82 ? -1.705 -5.462 18.175 1.00 98.69 82 ASP A C 1
ATOM 630 O O . ASP A 1 82 ? -1.146 -6.002 17.213 1.00 98.69 82 ASP A O 1
ATOM 634 N N . ARG A 1 83 ? -2.873 -4.824 18.042 1.00 98.69 83 ARG A N 1
ATOM 635 C CA . ARG A 1 83 ? -3.614 -4.757 16.775 1.00 98.69 83 ARG A CA 1
ATOM 636 C C . ARG A 1 83 ? -2.783 -4.114 15.672 1.00 98.69 83 ARG A C 1
ATOM 638 O O . ARG A 1 83 ? -2.704 -4.638 14.560 1.00 98.69 83 ARG A O 1
ATOM 645 N N . MET A 1 84 ? -2.102 -3.013 15.983 1.00 98.62 84 MET A N 1
ATOM 646 C CA . MET A 1 84 ? -1.191 -2.357 15.050 1.00 98.62 84 MET A CA 1
ATOM 647 C C . MET A 1 84 ? -0.082 -3.307 14.583 1.00 98.62 84 MET A C 1
ATOM 649 O O . MET A 1 84 ? 0.162 -3.427 13.380 1.00 98.62 84 MET A O 1
ATOM 653 N N . ALA A 1 85 ? 0.564 -4.019 15.508 1.00 98.62 85 ALA A N 1
ATOM 654 C CA . ALA A 1 85 ? 1.633 -4.958 15.179 1.00 98.62 85 ALA A CA 1
ATOM 655 C C . ALA A 1 85 ? 1.145 -6.084 14.250 1.00 98.62 85 ALA A C 1
ATOM 657 O O . ALA A 1 85 ? 1.760 -6.331 13.208 1.00 98.62 85 ALA A O 1
ATOM 658 N N . ARG A 1 86 ? 0.000 -6.702 14.565 1.00 98.56 86 ARG A N 1
ATOM 659 C CA . ARG A 1 86 ? -0.615 -7.779 13.764 1.00 98.56 86 ARG A CA 1
ATOM 660 C C . ARG A 1 86 ? -1.053 -7.306 12.376 1.00 98.56 86 ARG A C 1
ATOM 662 O O . ARG A 1 86 ? -0.899 -8.031 11.386 1.00 98.56 86 ARG A O 1
ATOM 669 N N . LEU A 1 87 ? -1.575 -6.083 12.276 1.00 98.50 87 LEU A N 1
ATOM 670 C CA . LEU A 1 87 ? -1.934 -5.471 10.997 1.00 98.50 87 LEU A CA 1
ATOM 671 C C . LEU A 1 87 ? -0.692 -5.202 10.138 1.00 98.50 87 LEU A C 1
ATOM 673 O O . LEU A 1 87 ? -0.669 -5.581 8.965 1.00 98.50 87 LEU A O 1
ATOM 677 N N . ILE A 1 88 ? 0.354 -4.610 10.722 1.00 97.81 88 ILE A N 1
ATOM 678 C CA . ILE A 1 88 ? 1.633 -4.365 10.042 1.00 97.81 88 ILE A CA 1
ATOM 679 C C . ILE A 1 88 ? 2.230 -5.678 9.533 1.00 97.81 88 ILE A C 1
ATOM 681 O O . ILE A 1 88 ? 2.678 -5.741 8.386 1.00 97.81 88 ILE A O 1
ATOM 685 N N . GLU A 1 89 ? 2.243 -6.722 10.361 1.00 97.56 89 GLU A N 1
ATOM 686 C CA . GLU A 1 89 ? 2.744 -8.040 9.972 1.00 97.56 89 GLU A CA 1
ATOM 687 C C . GLU A 1 89 ? 1.956 -8.607 8.786 1.00 97.56 89 GLU A C 1
ATOM 689 O O . GLU A 1 89 ? 2.555 -9.025 7.790 1.00 97.56 89 GLU A O 1
ATOM 694 N N . THR A 1 90 ? 0.623 -8.540 8.847 1.00 97.38 90 THR A N 1
ATOM 695 C CA . THR A 1 90 ? -0.264 -9.011 7.775 1.00 97.38 90 THR A CA 1
ATOM 696 C C . THR A 1 90 ? 0.028 -8.291 6.457 1.00 97.38 90 THR A C 1
ATOM 698 O O . THR A 1 90 ? 0.284 -8.940 5.440 1.00 97.38 90 THR A O 1
ATOM 701 N N . VAL A 1 91 ? 0.050 -6.954 6.466 1.00 96.12 91 VAL A N 1
ATOM 702 C CA . VAL A 1 91 ? 0.305 -6.145 5.264 1.00 96.12 91 VAL A CA 1
ATOM 703 C C . VAL A 1 91 ? 1.699 -6.434 4.709 1.00 96.12 91 VAL A C 1
ATOM 705 O O . VAL A 1 91 ? 1.834 -6.790 3.538 1.00 96.12 91 VAL A O 1
ATOM 708 N N . ARG A 1 92 ? 2.740 -6.382 5.550 1.00 94.06 92 ARG A N 1
ATOM 709 C CA . ARG A 1 92 ? 4.129 -6.614 5.119 1.00 94.06 92 ARG A CA 1
ATOM 710 C C . ARG A 1 92 ? 4.350 -8.022 4.582 1.00 94.06 92 ARG A C 1
ATOM 712 O O . ARG A 1 92 ? 5.098 -8.181 3.616 1.00 94.06 92 ARG A O 1
ATOM 719 N N . GLY A 1 93 ? 3.711 -9.031 5.172 1.00 94.62 93 GLY A N 1
ATOM 720 C CA . GLY A 1 93 ? 3.761 -10.409 4.688 1.00 94.62 93 GLY A CA 1
ATOM 721 C C . GLY A 1 93 ? 3.247 -10.520 3.252 1.00 94.62 93 GLY A C 1
ATOM 722 O O . GLY A 1 93 ? 3.928 -11.075 2.383 1.00 94.62 93 GLY A O 1
ATOM 723 N N . MET A 1 94 ? 2.094 -9.907 2.969 1.00 94.56 94 MET A N 1
ATOM 724 C CA . MET A 1 94 ? 1.520 -9.872 1.621 1.00 94.56 94 MET A CA 1
ATOM 725 C C . MET A 1 94 ? 2.373 -9.064 0.637 1.00 94.56 94 MET A C 1
ATOM 727 O O . MET A 1 94 ? 2.659 -9.548 -0.465 1.00 94.56 94 MET A O 1
ATOM 731 N N . SER A 1 95 ? 2.816 -7.863 1.025 1.00 92.44 95 SER A N 1
ATOM 732 C CA . SER A 1 95 ? 3.670 -7.005 0.194 1.00 92.44 95 SER A CA 1
ATOM 733 C C . SER A 1 95 ? 4.969 -7.718 -0.173 1.00 92.44 95 SER A C 1
ATOM 735 O O . SER A 1 95 ? 5.361 -7.740 -1.341 1.00 92.44 95 SER A O 1
ATOM 737 N N . ARG A 1 96 ? 5.604 -8.392 0.794 1.00 93.19 96 ARG A N 1
ATOM 738 C CA . ARG A 1 96 ? 6.812 -9.193 0.563 1.00 93.19 96 ARG A CA 1
ATOM 739 C C . ARG A 1 96 ? 6.554 -10.320 -0.432 1.00 93.19 96 ARG A C 1
ATOM 741 O O . ARG A 1 96 ? 7.315 -10.461 -1.387 1.00 93.19 96 ARG A O 1
ATOM 748 N N . ALA A 1 97 ? 5.490 -11.100 -0.240 1.00 93.31 97 ALA A N 1
ATOM 749 C CA . ALA A 1 97 ? 5.152 -12.200 -1.141 1.00 93.31 97 ALA A CA 1
ATOM 750 C C . ALA A 1 97 ? 4.913 -11.711 -2.581 1.00 93.31 97 ALA A C 1
ATOM 752 O O . ALA A 1 97 ? 5.380 -12.332 -3.536 1.00 93.31 97 ALA A O 1
ATOM 753 N N . ARG A 1 98 ? 4.238 -10.568 -2.750 1.00 92.25 98 ARG A N 1
ATOM 754 C CA . ARG A 1 98 ? 4.024 -9.935 -4.061 1.00 92.25 98 ARG A CA 1
ATOM 755 C C . ARG A 1 98 ? 5.319 -9.450 -4.698 1.00 92.25 98 ARG A C 1
ATOM 757 O O . ARG A 1 98 ? 5.546 -9.676 -5.886 1.00 92.25 98 ARG A O 1
ATOM 764 N N . ASN A 1 99 ? 6.163 -8.790 -3.917 1.00 93.81 99 ASN A N 1
ATOM 765 C CA . ASN A 1 99 ? 7.397 -8.211 -4.426 1.00 93.81 99 ASN A CA 1
ATOM 766 C C . ASN A 1 99 ? 8.382 -9.301 -4.857 1.00 93.81 99 ASN A C 1
ATOM 768 O O . ASN A 1 99 ? 8.979 -9.188 -5.923 1.00 93.81 99 ASN A O 1
ATOM 772 N N . LEU A 1 100 ? 8.456 -10.412 -4.119 1.00 94.50 100 LEU A N 1
ATOM 773 C CA . LEU A 1 100 ? 9.239 -11.581 -4.531 1.00 94.50 100 LEU A CA 1
ATOM 774 C C . LEU A 1 100 ? 8.742 -12.186 -5.849 1.00 94.50 100 LEU A C 1
ATOM 776 O O . LEU A 1 100 ? 9.557 -12.510 -6.706 1.00 94.50 100 LEU A O 1
ATOM 780 N N . LYS A 1 101 ? 7.421 -12.269 -6.058 1.00 93.88 101 LYS A N 1
ATOM 781 C CA . LYS A 1 101 ? 6.851 -12.733 -7.336 1.00 93.88 101 LYS A CA 1
ATOM 782 C C . LYS A 1 101 ? 7.188 -11.817 -8.515 1.00 93.88 101 LYS A C 1
ATOM 784 O O . LYS A 1 101 ? 7.119 -12.271 -9.649 1.00 93.88 101 LYS A O 1
ATOM 789 N N . SER A 1 102 ? 7.526 -10.552 -8.260 1.00 94.50 102 SER A N 1
ATOM 790 C CA . SER A 1 102 ? 7.850 -9.570 -9.304 1.00 94.50 102 SER A CA 1
ATOM 791 C C . SER A 1 102 ? 9.276 -9.727 -9.850 1.00 94.50 102 SER A C 1
ATOM 793 O O . SER A 1 102 ? 9.580 -9.177 -10.905 1.00 94.50 102 SER A O 1
ATOM 795 N N . LEU A 1 103 ? 10.151 -10.464 -9.157 1.00 96.75 103 LEU A N 1
ATOM 796 C CA . LEU A 1 103 ? 11.516 -10.724 -9.618 1.00 96.75 103 LEU A CA 1
ATOM 797 C C . LEU A 1 103 ? 11.510 -11.580 -10.893 1.00 96.75 103 LEU A C 1
ATOM 799 O O . LEU A 1 103 ? 10.718 -12.512 -11.022 1.00 96.75 103 LEU A O 1
ATOM 803 N N . GLY A 1 104 ? 12.383 -11.243 -11.840 1.00 96.81 104 GLY A N 1
ATOM 804 C CA . GLY A 1 104 ? 12.468 -11.854 -13.170 1.00 96.81 104 GLY A CA 1
ATOM 805 C C . GLY A 1 104 ? 11.384 -11.396 -14.153 1.00 96.81 104 GLY A C 1
ATOM 806 O O . GLY A 1 104 ? 11.429 -11.758 -15.325 1.00 96.81 104 GLY A O 1
ATOM 807 N N . GLN A 1 105 ? 10.412 -10.594 -13.711 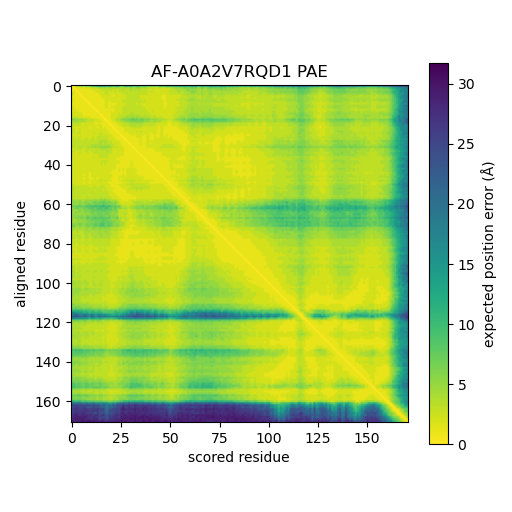1.00 96.00 105 GLN A N 1
ATOM 808 C CA . GLN A 1 105 ? 9.408 -10.016 -14.599 1.00 96.00 105 GLN A CA 1
ATOM 809 C C . GLN A 1 105 ? 9.881 -8.680 -15.179 1.00 96.00 105 GLN A C 1
ATOM 811 O O . GLN A 1 105 ? 10.716 -7.980 -14.595 1.00 96.00 105 GLN A O 1
ATOM 816 N N . ARG A 1 106 ? 9.311 -8.318 -16.333 1.00 95.88 106 ARG A N 1
ATOM 817 C CA . ARG A 1 106 ? 9.626 -7.085 -17.055 1.00 95.88 106 ARG A CA 1
ATOM 818 C C . ARG A 1 106 ? 8.575 -6.015 -16.807 1.00 95.88 106 ARG A C 1
ATOM 820 O O . ARG A 1 106 ? 7.382 -6.290 -16.891 1.00 95.88 106 ARG A O 1
ATOM 827 N N . TYR A 1 107 ? 9.041 -4.800 -16.556 1.00 96.19 107 TYR A N 1
ATOM 828 C CA . TYR A 1 107 ? 8.222 -3.623 -16.313 1.00 96.19 107 TYR A CA 1
ATOM 829 C C . TYR A 1 107 ? 8.720 -2.455 -17.153 1.00 96.19 107 TYR A C 1
ATOM 831 O O . TYR A 1 107 ? 9.923 -2.227 -17.269 1.00 96.19 107 TYR A O 1
ATOM 839 N N . GLU A 1 108 ? 7.782 -1.676 -17.677 1.00 96.69 108 GLU A N 1
ATOM 840 C CA . GLU A 1 108 ? 8.065 -0.313 -18.106 1.00 96.69 108 GLU A CA 1
ATOM 841 C C . GLU A 1 108 ? 8.246 0.568 -16.861 1.00 96.69 108 GLU A C 1
ATOM 843 O O . GLU A 1 108 ? 7.433 0.525 -15.926 1.00 96.69 108 GLU A O 1
ATOM 848 N N . VAL A 1 109 ? 9.311 1.367 -16.848 1.00 98.06 109 VAL A N 1
ATOM 849 C CA . VAL A 1 109 ? 9.617 2.298 -15.760 1.00 98.06 109 VAL A CA 1
ATOM 850 C C . VAL A 1 109 ? 9.932 3.689 -16.286 1.00 98.06 109 VAL A C 1
ATOM 852 O O . VAL A 1 109 ? 10.590 3.823 -17.313 1.00 98.06 109 VAL A O 1
ATOM 855 N N . LEU A 1 110 ? 9.505 4.716 -15.553 1.00 98.31 110 LEU A N 1
ATOM 856 C CA . LEU A 1 110 ? 9.884 6.111 -15.775 1.00 98.31 110 LEU A CA 1
ATOM 857 C C . LEU A 1 110 ? 11.050 6.472 -14.860 1.00 98.31 110 LEU A C 1
ATOM 859 O O . LEU A 1 110 ? 10.920 6.338 -13.643 1.00 98.31 110 LEU A O 1
ATOM 863 N N . VAL A 1 111 ? 12.159 6.961 -15.411 1.00 98.12 111 VAL A N 1
ATOM 864 C CA . VAL A 1 111 ? 13.261 7.502 -14.600 1.00 98.12 111 VAL A CA 1
ATOM 865 C C . VAL A 1 111 ? 12.889 8.900 -14.109 1.00 98.12 111 VAL A C 1
ATOM 867 O O . VAL A 1 111 ? 12.690 9.809 -14.911 1.00 98.12 111 VAL A O 1
ATOM 870 N N . GLU A 1 112 ? 12.803 9.080 -12.792 1.00 97.56 112 GLU A N 1
ATOM 871 C CA . GLU A 1 112 ? 12.344 10.336 -12.182 1.00 97.56 112 GLU A CA 1
ATOM 872 C C . GLU A 1 112 ? 13.500 11.251 -11.767 1.00 97.56 112 GLU A C 1
ATOM 874 O O . GLU A 1 112 ? 13.357 12.471 -11.798 1.00 97.56 112 GLU A O 1
ATOM 879 N N . LYS A 1 113 ? 14.625 10.675 -11.324 1.00 96.69 113 LYS A N 1
ATOM 880 C CA . LYS A 1 113 ? 15.766 11.419 -10.764 1.00 96.69 113 LYS A CA 1
ATOM 881 C C . LYS A 1 113 ? 17.018 10.553 -10.618 1.00 96.69 113 LYS A C 1
ATOM 883 O O . LYS A 1 113 ? 16.911 9.329 -10.540 1.00 96.69 113 LYS A O 1
ATOM 888 N N . GLY A 1 114 ? 18.177 11.188 -10.456 1.00 95.56 114 GLY A N 1
ATOM 889 C CA . GLY A 1 114 ? 19.382 10.537 -9.941 1.00 95.56 114 GLY A CA 1
ATOM 890 C C . GLY A 1 114 ? 19.168 9.956 -8.535 1.00 95.56 114 GLY A C 1
ATOM 891 O O . GLY A 1 114 ? 18.419 10.500 -7.711 1.00 95.56 114 GLY A O 1
ATOM 892 N N . ALA A 1 115 ? 19.793 8.815 -8.249 1.00 88.50 115 ALA A N 1
ATOM 893 C CA . ALA A 1 115 ? 19.765 8.219 -6.921 1.00 88.50 115 ALA A CA 1
ATOM 894 C C . ALA A 1 115 ? 20.692 8.981 -5.960 1.00 88.50 115 ALA A C 1
ATOM 896 O O . ALA A 1 115 ? 21.615 9.683 -6.354 1.00 88.50 115 ALA A O 1
ATOM 897 N N . ARG A 1 116 ? 20.481 8.810 -4.649 1.00 81.31 116 ARG A N 1
ATOM 898 C CA . ARG A 1 116 ? 21.297 9.489 -3.623 1.00 81.31 116 ARG A CA 1
ATOM 899 C C . ARG A 1 116 ? 22.762 9.028 -3.579 1.00 81.31 116 ARG A C 1
ATOM 901 O O . ARG A 1 116 ? 23.557 9.665 -2.894 1.00 81.31 116 ARG A O 1
ATOM 908 N N . ARG A 1 117 ? 23.103 7.884 -4.182 1.00 74.94 117 ARG A N 1
ATOM 909 C CA . ARG A 1 117 ? 24.432 7.262 -4.093 1.00 74.94 117 ARG A CA 1
ATOM 910 C C . ARG A 1 117 ? 24.799 6.558 -5.397 1.00 74.94 117 ARG A C 1
ATOM 912 O O . ARG A 1 117 ? 24.031 5.714 -5.852 1.00 74.94 117 ARG A O 1
ATOM 919 N N . GLY A 1 118 ? 26.016 6.825 -5.870 1.00 78.38 118 GLY A N 1
ATOM 920 C CA . GLY A 1 118 ? 26.636 6.158 -7.017 1.00 78.38 118 GLY A CA 1
ATOM 921 C C . GLY A 1 118 ? 26.013 6.524 -8.362 1.00 78.38 118 GLY A C 1
ATOM 922 O O . GLY A 1 118 ? 25.145 7.390 -8.435 1.00 78.38 118 GLY A O 1
ATOM 923 N N . ASP A 1 119 ? 26.442 5.811 -9.401 1.00 88.69 119 ASP A N 1
ATOM 924 C CA . ASP A 1 119 ? 25.983 5.969 -10.790 1.00 88.69 119 ASP A CA 1
ATOM 925 C C . ASP A 1 119 ? 24.657 5.225 -11.020 1.00 88.69 119 ASP A C 1
ATOM 927 O O . ASP A 1 119 ? 24.533 4.325 -11.858 1.00 88.69 119 ASP A O 1
ATOM 931 N N . LEU A 1 120 ? 23.677 5.534 -10.170 1.00 95.00 120 LEU A N 1
ATOM 932 C CA . LEU A 1 120 ? 22.343 4.954 -10.204 1.00 95.00 120 LEU A CA 1
ATOM 933 C C . LEU A 1 120 ? 21.298 6.046 -10.417 1.00 95.00 120 LEU A C 1
ATOM 935 O O . LEU A 1 120 ? 21.397 7.149 -9.880 1.00 95.00 120 LEU A O 1
ATOM 939 N N . VAL A 1 121 ? 20.220 5.686 -11.099 1.00 96.62 121 VAL A N 1
ATOM 940 C CA . VAL A 1 121 ? 18.997 6.480 -11.208 1.00 96.62 121 VAL A CA 1
ATOM 941 C C . VAL A 1 121 ? 17.843 5.781 -10.501 1.00 96.62 121 VAL A C 1
ATOM 943 O O . VAL A 1 121 ? 17.802 4.552 -10.390 1.00 96.62 121 VAL A O 1
ATOM 946 N N . GLN A 1 122 ? 16.896 6.573 -10.005 1.00 97.56 122 GLN A N 1
ATOM 947 C CA . GLN A 1 122 ? 15.655 6.094 -9.419 1.00 97.56 122 GLN A CA 1
ATOM 948 C C . GLN A 1 122 ? 14.525 6.211 -10.443 1.00 97.56 122 GLN A C 1
ATOM 950 O O . GLN A 1 122 ? 14.212 7.298 -10.932 1.00 97.56 122 GLN A O 1
ATOM 955 N N . ALA A 1 123 ? 13.885 5.082 -10.713 1.00 97.75 123 ALA A N 1
ATOM 956 C CA . ALA A 1 123 ? 12.736 4.964 -11.586 1.00 97.75 123 ALA A CA 1
ATOM 957 C C . ALA A 1 123 ? 11.503 4.446 -10.834 1.00 97.75 123 ALA A C 1
ATOM 959 O O . ALA A 1 123 ? 11.605 3.907 -9.725 1.00 97.75 123 ALA A O 1
ATOM 960 N N . ARG A 1 124 ? 10.332 4.598 -11.452 1.00 97.75 124 ARG A N 1
ATOM 961 C CA . ARG A 1 124 ? 9.050 4.081 -10.964 1.00 97.75 124 ARG A CA 1
ATOM 962 C C . ARG A 1 124 ? 8.377 3.220 -12.015 1.00 97.75 124 ARG A C 1
ATOM 964 O O . ARG A 1 124 ? 8.275 3.629 -13.170 1.00 97.75 124 ARG A O 1
ATOM 971 N N . THR A 1 125 ? 7.866 2.066 -11.605 1.00 96.44 125 THR A N 1
ATOM 972 C CA . THR A 1 125 ? 6.881 1.321 -12.401 1.00 96.44 125 THR A CA 1
ATOM 973 C C . THR A 1 125 ? 5.531 2.046 -12.392 1.00 96.44 125 THR A C 1
ATOM 975 O O . THR A 1 125 ? 5.271 2.912 -11.552 1.00 96.44 125 THR A O 1
ATOM 978 N N . ARG A 1 126 ? 4.622 1.646 -13.289 1.00 93.81 126 ARG A N 1
ATOM 979 C CA . ARG A 1 126 ? 3.244 2.175 -13.339 1.00 93.81 126 ARG A CA 1
ATOM 980 C C . ARG A 1 126 ? 2.459 1.962 -12.042 1.00 93.81 126 ARG A C 1
ATOM 982 O O . ARG A 1 126 ? 1.603 2.770 -11.709 1.00 93.81 126 ARG A O 1
ATOM 989 N N . ASP A 1 127 ? 2.764 0.896 -11.306 1.00 92.19 127 ASP A N 1
ATOM 990 C CA . ASP A 1 127 ? 2.184 0.591 -9.997 1.00 92.19 127 ASP A CA 1
ATOM 991 C C . ASP A 1 127 ? 3.038 1.110 -8.825 1.00 92.19 127 ASP A C 1
ATOM 993 O O . ASP A 1 127 ? 2.961 0.593 -7.710 1.00 92.19 127 ASP A O 1
ATOM 997 N N . PHE A 1 128 ? 3.840 2.152 -9.077 1.00 93.56 128 PHE A N 1
ATOM 998 C CA . PHE A 1 128 ? 4.592 2.926 -8.086 1.00 93.56 128 PHE A CA 1
ATOM 999 C C . PHE A 1 128 ? 5.736 2.196 -7.364 1.00 93.56 128 PHE A C 1
ATOM 1001 O O . PHE A 1 128 ? 6.297 2.736 -6.401 1.00 93.56 128 PHE A O 1
ATOM 1008 N N . LYS A 1 129 ? 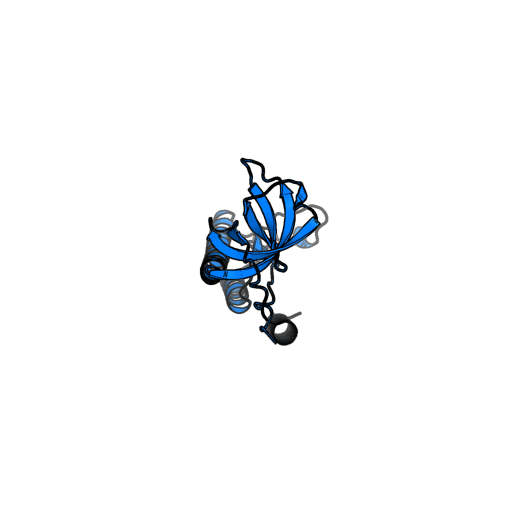6.181 1.028 -7.843 1.00 94.50 129 LYS A N 1
ATOM 1009 C CA . LYS A 1 129 ? 7.382 0.376 -7.300 1.00 94.50 129 LYS A CA 1
ATOM 1010 C C . LYS A 1 129 ? 8.614 1.208 -7.624 1.00 94.50 129 LYS A C 1
ATOM 1012 O O . LYS A 1 129 ? 8.821 1.607 -8.767 1.00 94.50 129 LYS A O 1
ATOM 1017 N N . THR A 1 130 ? 9.449 1.434 -6.618 1.00 96.81 130 THR A N 1
ATOM 1018 C CA . THR A 1 130 ? 10.742 2.099 -6.794 1.00 96.81 130 THR A CA 1
ATOM 1019 C C . THR A 1 130 ? 11.747 1.111 -7.369 1.00 96.81 130 THR A C 1
ATOM 1021 O O . THR A 1 130 ? 11.938 0.037 -6.798 1.00 96.81 130 THR A O 1
ATOM 1024 N N . VAL A 1 131 ? 12.418 1.483 -8.457 1.00 97.94 131 VAL A N 1
ATOM 1025 C CA . VAL A 1 131 ? 13.441 0.666 -9.117 1.00 97.94 131 VAL A CA 1
ATOM 1026 C C . VAL A 1 131 ? 14.727 1.475 -9.248 1.00 97.94 131 VAL A C 1
ATOM 1028 O O . VAL A 1 131 ? 14.710 2.591 -9.758 1.00 97.94 131 VAL A O 1
ATOM 1031 N N . LEU A 1 132 ? 15.844 0.924 -8.785 1.00 97.38 132 LEU A N 1
ATOM 1032 C CA . LEU A 1 132 ? 17.176 1.479 -8.995 1.00 97.38 132 LEU A CA 1
ATOM 1033 C C . LEU A 1 132 ? 17.815 0.833 -10.222 1.00 97.38 132 LEU A C 1
ATOM 1035 O O . LEU A 1 132 ? 17.831 -0.397 -10.343 1.00 97.38 132 LEU A O 1
ATOM 1039 N N . LEU A 1 133 ? 18.350 1.669 -11.108 1.00 96.31 133 LEU A N 1
ATOM 1040 C CA . LEU A 1 133 ? 19.001 1.259 -12.351 1.00 96.31 133 LEU A CA 1
ATOM 1041 C C . LEU A 1 133 ? 20.381 1.907 -12.454 1.00 96.31 133 LEU A C 1
ATOM 1043 O O . LEU A 1 133 ? 20.506 3.070 -12.078 1.00 96.31 133 LEU A O 1
ATOM 1047 N N . PRO A 1 134 ? 21.391 1.219 -13.003 1.00 94.38 134 PRO A N 1
ATOM 1048 C CA . PRO A 1 134 ? 22.613 1.875 -13.459 1.00 94.38 134 PRO A CA 1
ATOM 1049 C C . PRO A 1 134 ? 22.298 2.924 -14.530 1.00 94.38 134 PRO A C 1
ATOM 1051 O O . PRO A 1 134 ? 21.549 2.626 -15.465 1.00 94.38 134 PRO A O 1
ATOM 1054 N N . GLY A 1 135 ? 22.854 4.129 -14.401 1.00 92.94 135 GLY A N 1
ATOM 1055 C CA . GLY A 1 135 ? 22.571 5.219 -15.333 1.00 92.94 135 GLY A CA 1
ATOM 1056 C C . GLY A 1 135 ? 22.987 6.603 -14.846 1.00 92.94 135 GLY A C 1
ATOM 1057 O O . GLY A 1 135 ? 23.501 6.754 -13.740 1.00 92.94 135 GLY A O 1
ATOM 1058 N N . ASP A 1 136 ? 22.715 7.608 -15.677 1.00 92.69 136 ASP A N 1
ATOM 1059 C CA . ASP A 1 136 ? 23.005 9.021 -15.422 1.00 92.69 136 ASP A CA 1
ATOM 1060 C C . ASP A 1 136 ? 21.763 9.916 -15.604 1.00 92.69 136 ASP A C 1
ATOM 1062 O O . ASP A 1 136 ? 20.679 9.469 -15.999 1.00 92.69 136 ASP A O 1
ATOM 1066 N N . ASP A 1 137 ? 21.921 11.210 -15.322 1.00 93.00 137 ASP A N 1
ATOM 1067 C CA . ASP A 1 137 ? 20.832 12.190 -15.375 1.00 93.00 137 ASP A CA 1
ATOM 1068 C C . ASP A 1 137 ? 20.233 12.377 -16.782 1.00 93.00 137 ASP A C 1
ATOM 1070 O O . ASP A 1 137 ? 19.095 12.838 -16.903 1.00 93.00 137 ASP A O 1
ATOM 1074 N N . ALA A 1 138 ? 20.920 11.967 -17.858 1.00 94.38 138 ALA A N 1
ATOM 1075 C CA . ALA A 1 138 ? 20.373 12.051 -19.215 1.00 94.38 138 ALA A CA 1
ATOM 1076 C C . ALA A 1 138 ? 19.197 11.083 -19.438 1.00 94.38 138 ALA A C 1
ATOM 1078 O O . ALA A 1 138 ? 18.447 11.213 -20.414 1.00 94.38 138 ALA A O 1
ATOM 1079 N N . MET A 1 139 ? 19.019 10.115 -18.536 1.00 95.50 139 MET A N 1
ATOM 1080 C CA . MET A 1 139 ? 17.897 9.185 -18.551 1.00 95.50 139 MET A CA 1
ATOM 1081 C C . MET A 1 139 ? 16.611 9.761 -17.946 1.00 95.50 139 MET A C 1
ATOM 1083 O O . MET A 1 139 ? 15.546 9.195 -18.194 1.00 95.50 139 MET A O 1
ATOM 1087 N N . ILE A 1 140 ? 16.683 10.848 -17.169 1.00 97.19 140 ILE A N 1
ATOM 1088 C CA . ILE A 1 140 ? 15.530 11.428 -16.464 1.00 97.19 140 ILE A CA 1
ATOM 1089 C C . ILE A 1 140 ? 14.434 11.845 -17.457 1.00 97.19 140 ILE A C 1
ATOM 1091 O O . ILE A 1 140 ? 14.703 12.409 -18.517 1.00 97.19 140 ILE A O 1
ATOM 1095 N N . GLY A 1 141 ? 13.179 11.550 -17.109 1.00 97.69 141 GLY A N 1
ATOM 1096 C CA . GLY A 1 141 ? 12.00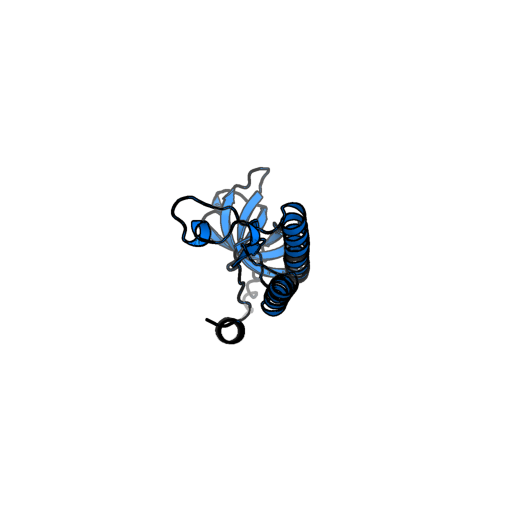5 11.842 -17.933 1.00 97.69 141 GLY A CA 1
ATOM 1097 C C . GLY A 1 141 ? 11.773 10.849 -19.076 1.00 97.69 141 GLY A C 1
ATOM 1098 O O . GLY A 1 141 ? 10.904 11.087 -19.913 1.00 97.69 141 GLY A O 1
ATOM 1099 N N . ARG A 1 142 ? 12.531 9.744 -19.133 1.00 97.56 142 ARG A N 1
ATOM 1100 C CA . ARG A 1 142 ? 12.405 8.712 -20.174 1.00 97.56 142 ARG A CA 1
ATOM 1101 C C . ARG A 1 142 ? 11.911 7.387 -19.609 1.00 97.56 142 ARG A C 1
ATOM 1103 O O . ARG A 1 142 ? 12.192 7.035 -18.460 1.00 97.56 142 ARG A O 1
ATOM 1110 N N . TYR A 1 143 ? 11.207 6.651 -20.463 1.00 97.31 143 TYR A N 1
ATOM 1111 C CA . TYR A 1 143 ? 10.732 5.305 -20.179 1.00 97.31 143 TYR A CA 1
ATOM 1112 C C . TYR A 1 143 ? 11.732 4.244 -20.639 1.00 97.31 143 TYR A C 1
ATOM 1114 O O . TYR A 1 143 ? 12.340 4.375 -21.702 1.00 97.31 143 TYR A O 1
ATOM 1122 N N . TYR A 1 144 ? 11.869 3.180 -19.849 1.00 96.81 144 TYR A N 1
ATOM 1123 C CA . TYR A 1 144 ? 12.687 2.012 -20.172 1.00 96.81 144 TYR A CA 1
ATOM 1124 C C . TYR A 1 144 ? 11.954 0.724 -19.811 1.00 96.81 144 TYR A C 1
ATOM 1126 O O . TYR A 1 144 ? 11.286 0.650 -18.783 1.00 96.81 144 TYR A O 1
ATOM 1134 N N . ASN A 1 145 ? 12.140 -0.316 -20.623 1.00 97.38 145 ASN A N 1
ATOM 1135 C CA . ASN A 1 145 ? 11.760 -1.677 -20.260 1.00 97.38 145 ASN A CA 1
ATOM 1136 C C . ASN A 1 145 ? 12.869 -2.300 -19.409 1.00 97.38 145 ASN A C 1
ATOM 1138 O O . ASN A 1 145 ? 14.032 -2.335 -19.814 1.00 97.38 145 ASN A O 1
ATOM 1142 N N . VAL A 1 146 ? 12.513 -2.788 -18.227 1.00 97.38 146 VAL A N 1
ATOM 1143 C CA . VAL A 1 146 ? 13.449 -3.267 -17.210 1.00 97.38 146 VAL A CA 1
ATOM 1144 C C . VAL A 1 146 ? 13.003 -4.618 -16.682 1.00 97.38 146 VAL A C 1
ATOM 1146 O O . VAL A 1 146 ? 11.835 -4.802 -16.363 1.00 97.38 146 VAL A O 1
ATOM 1149 N N . GLU A 1 147 ? 13.939 -5.544 -16.520 1.00 97.75 147 GLU A N 1
ATOM 1150 C CA . GLU A 1 147 ? 13.727 -6.768 -15.749 1.00 97.75 147 GLU A CA 1
ATOM 1151 C C . GLU A 1 147 ? 14.144 -6.542 -14.292 1.00 97.75 147 GLU A C 1
ATOM 1153 O O . GLU A 1 147 ? 15.253 -6.061 -14.033 1.00 97.75 147 GLU A O 1
ATOM 1158 N N . LEU A 1 148 ? 13.261 -6.856 -13.338 1.00 97.81 148 LEU A N 1
ATOM 1159 C CA . LEU A 1 148 ? 13.553 -6.703 -11.908 1.00 97.81 148 LEU A CA 1
ATOM 1160 C C . LEU A 1 148 ? 14.434 -7.859 -11.425 1.00 97.81 148 LEU A C 1
ATOM 1162 O O . LEU A 1 148 ? 14.033 -9.017 -11.485 1.00 97.81 148 LEU A O 1
ATOM 1166 N N . THR A 1 149 ? 15.621 -7.553 -10.907 1.00 97.44 149 THR A N 1
ATOM 1167 C CA . THR A 1 149 ? 16.653 -8.551 -10.571 1.00 97.44 149 THR A CA 1
ATOM 1168 C C . THR A 1 149 ? 16.838 -8.770 -9.074 1.00 97.44 149 THR A C 1
ATOM 1170 O O . THR A 1 149 ? 17.400 -9.782 -8.662 1.00 97.44 149 THR A O 1
ATOM 1173 N N . GLY A 1 150 ? 16.361 -7.848 -8.239 1.00 96.88 150 GLY A N 1
ATOM 1174 C CA . GLY A 1 150 ? 16.492 -7.937 -6.787 1.00 96.88 150 GLY A CA 1
ATOM 1175 C C . GLY A 1 150 ? 15.558 -6.976 -6.063 1.00 96.88 150 GLY A C 1
ATOM 1176 O O . GLY A 1 150 ? 14.964 -6.088 -6.675 1.00 96.88 150 GLY A O 1
ATOM 1177 N N . THR A 1 151 ? 15.405 -7.159 -4.751 1.00 96.19 151 THR A N 1
ATOM 1178 C CA . THR A 1 151 ? 14.591 -6.278 -3.905 1.00 96.19 151 THR A CA 1
ATOM 1179 C C . THR A 1 151 ? 15.079 -6.263 -2.459 1.00 96.19 151 THR A C 1
ATOM 1181 O O . THR A 1 151 ? 15.491 -7.291 -1.925 1.00 96.19 151 THR A O 1
ATOM 1184 N N . THR A 1 152 ? 14.992 -5.105 -1.806 1.00 91.25 152 THR A N 1
ATOM 1185 C CA . THR A 1 152 ? 15.166 -4.953 -0.349 1.00 91.25 152 THR A CA 1
ATOM 1186 C C . THR A 1 152 ? 13.836 -5.008 0.410 1.00 91.25 152 THR A C 1
ATOM 1188 O O . THR A 1 152 ? 13.792 -4.756 1.612 1.00 91.25 152 THR A O 1
ATOM 1191 N N . GLY A 1 153 ? 12.736 -5.310 -0.282 1.00 87.12 153 GLY A N 1
ATOM 1192 C CA . GLY A 1 153 ? 11.377 -5.245 0.244 1.00 87.12 153 GLY A CA 1
ATOM 1193 C C . GLY A 1 153 ? 10.587 -4.133 -0.433 1.00 87.12 153 GLY A C 1
ATOM 1194 O O . GLY A 1 153 ? 9.642 -4.436 -1.147 1.00 87.12 153 GLY A O 1
ATOM 1195 N N . SER A 1 154 ? 10.977 -2.870 -0.254 1.00 86.12 154 SER A N 1
ATOM 1196 C CA . SER A 1 154 ? 10.270 -1.699 -0.814 1.00 86.12 154 SER A CA 1
ATOM 1197 C C . SER A 1 154 ? 10.932 -1.090 -2.055 1.00 86.12 154 SER A C 1
ATOM 1199 O O . SER A 1 154 ? 10.288 -0.342 -2.792 1.00 86.12 154 SER A O 1
ATOM 1201 N N . THR A 1 155 ? 12.196 -1.430 -2.314 1.00 95.00 155 THR A N 1
ATOM 1202 C CA . THR A 1 155 ? 12.964 -0.944 -3.465 1.00 95.00 155 THR A CA 1
ATOM 1203 C C . THR A 1 155 ? 13.501 -2.124 -4.254 1.00 95.00 155 THR A C 1
ATOM 1205 O O . THR A 1 155 ? 14.049 -3.064 -3.679 1.00 95.00 155 THR A O 1
ATOM 1208 N N . PHE A 1 156 ? 13.361 -2.064 -5.573 1.00 97.56 156 PHE A N 1
ATOM 1209 C CA . PHE A 1 156 ? 13.889 -3.047 -6.505 1.00 97.56 156 PHE A CA 1
ATOM 1210 C C . PHE A 1 156 ? 15.190 -2.570 -7.137 1.00 97.56 156 PHE A C 1
ATOM 1212 O O . PHE A 1 156 ? 15.434 -1.372 -7.262 1.00 97.56 156 PHE A O 1
ATOM 1219 N N . THR A 1 157 ? 15.999 -3.519 -7.585 1.00 97.38 157 THR A N 1
ATOM 1220 C CA . THR A 1 157 ? 17.050 -3.294 -8.580 1.00 97.38 157 THR A CA 1
ATOM 1221 C C . THR A 1 157 ? 16.605 -3.903 -9.898 1.00 97.38 157 THR A C 1
ATOM 1223 O O . THR A 1 157 ? 15.880 -4.902 -9.904 1.00 97.38 157 THR A O 1
ATOM 1226 N N . GLY A 1 158 ? 17.034 -3.327 -11.015 1.00 96.25 158 GLY A N 1
ATOM 1227 C CA . GLY A 1 158 ? 16.691 -3.859 -12.327 1.00 96.25 158 GLY A CA 1
ATOM 1228 C C . GLY A 1 158 ? 17.768 -3.643 -13.376 1.00 96.25 158 GLY A C 1
ATOM 1229 O O . GLY A 1 158 ? 18.724 -2.893 -13.176 1.00 96.25 158 GLY A O 1
ATOM 1230 N N . THR A 1 159 ? 17.600 -4.321 -14.506 1.00 95.69 159 THR A N 1
ATOM 1231 C CA . THR A 1 159 ? 18.458 -4.170 -15.686 1.00 95.69 159 THR A CA 1
ATOM 1232 C C . THR A 1 159 ? 17.618 -3.803 -16.899 1.00 95.69 159 THR A C 1
ATOM 1234 O O . THR A 1 159 ? 16.530 -4.344 -17.093 1.00 95.69 159 THR A O 1
ATOM 1237 N N . ILE A 1 160 ? 18.102 -2.856 -17.705 1.00 95.56 160 ILE A N 1
ATOM 1238 C CA . ILE A 1 160 ? 17.408 -2.428 -18.922 1.00 95.56 160 ILE A CA 1
ATOM 1239 C C . ILE A 1 160 ? 17.456 -3.562 -19.942 1.00 95.56 160 ILE A C 1
ATOM 1241 O O . ILE A 1 160 ? 18.529 -4.043 -20.312 1.00 95.56 160 ILE A O 1
ATOM 1245 N N . VAL A 1 161 ? 16.286 -3.950 -20.435 1.00 93.19 161 VAL A N 1
ATOM 1246 C CA . VAL A 1 161 ? 16.151 -4.943 -21.493 1.00 93.19 161 VAL A CA 1
ATOM 1247 C C . VAL A 1 161 ? 16.272 -4.217 -22.826 1.00 93.19 161 VAL A C 1
ATOM 1249 O O . VAL A 1 161 ? 15.413 -3.418 -23.194 1.00 93.19 161 VAL A O 1
ATOM 1252 N N . ARG A 1 162 ? 17.347 -4.485 -23.571 1.00 80.94 162 ARG A N 1
ATOM 1253 C CA . ARG A 1 162 ? 17.452 -4.021 -24.959 1.00 80.94 162 ARG A CA 1
ATOM 1254 C C . ARG A 1 162 ? 16.511 -4.853 -25.823 1.00 80.94 162 ARG A C 1
ATOM 1256 O O . ARG A 1 162 ? 16.640 -6.077 -25.865 1.00 80.94 162 ARG A O 1
ATOM 1263 N N . GLU A 1 163 ? 15.599 -4.203 -26.536 1.00 65.38 163 GLU A N 1
ATOM 1264 C CA . GLU A 1 163 ? 14.871 -4.870 -27.611 1.00 65.38 163 GLU A CA 1
ATOM 1265 C C . GLU A 1 163 ? 15.876 -5.279 -28.693 1.00 65.38 163 GLU A C 1
ATOM 1267 O O . GLU A 1 163 ? 16.645 -4.457 -29.197 1.00 65.38 163 GLU A O 1
ATOM 1272 N N . ARG A 1 164 ? 15.919 -6.573 -29.029 1.00 57.03 164 ARG A N 1
ATOM 1273 C CA . ARG A 1 164 ? 16.653 -7.020 -30.214 1.00 57.03 164 ARG A CA 1
ATOM 1274 C C . ARG A 1 164 ? 15.911 -6.474 -31.426 1.00 57.03 164 ARG A C 1
ATOM 1276 O O . ARG A 1 164 ? 14.805 -6.927 -31.706 1.00 57.03 164 ARG A O 1
ATOM 1283 N N . GLN A 1 165 ? 16.523 -5.543 -32.156 1.00 55.12 165 GLN A N 1
ATOM 1284 C CA . GLN A 1 165 ? 16.068 -5.267 -33.513 1.00 55.12 165 GLN A CA 1
ATOM 1285 C C . GLN A 1 165 ? 16.198 -6.563 -34.328 1.00 55.12 165 GLN A C 1
ATOM 1287 O O . GLN A 1 165 ? 17.246 -7.218 -34.248 1.00 55.12 165 GLN A O 1
ATOM 1292 N N . PRO A 1 166 ? 15.158 -6.971 -35.078 1.00 57.12 166 PRO A N 1
ATOM 1293 C CA . PRO A 1 166 ? 15.313 -8.052 -36.031 1.00 57.12 166 PRO A CA 1
ATOM 1294 C C . PRO A 1 166 ? 16.442 -7.680 -36.992 1.00 57.12 166 PRO A C 1
ATOM 1296 O O . PRO A 1 166 ? 16.494 -6.553 -37.488 1.00 57.12 166 PRO A O 1
ATOM 1299 N N . LEU A 1 167 ? 17.369 -8.615 -37.218 1.00 64.88 167 LEU A N 1
ATOM 1300 C CA . LEU A 1 167 ? 18.386 -8.450 -38.253 1.00 64.88 167 LEU A CA 1
ATOM 1301 C C . LEU A 1 167 ? 17.658 -8.151 -39.572 1.00 64.88 167 LEU A C 1
ATOM 1303 O O . LEU A 1 167 ? 16.661 -8.826 -39.850 1.00 64.88 167 LEU A O 1
ATOM 1307 N N . PRO A 1 168 ? 18.108 -7.165 -40.370 1.00 65.75 168 PRO A N 1
ATOM 1308 C CA . PRO A 1 168 ? 17.539 -6.965 -41.693 1.00 65.75 168 PRO A CA 1
ATOM 1309 C C . PRO A 1 168 ? 17.653 -8.294 -42.442 1.00 65.75 168 PRO A C 1
ATOM 1311 O O . PRO A 1 168 ? 18.746 -8.848 -42.567 1.00 65.75 168 PRO A O 1
ATOM 1314 N N . LEU A 1 169 ? 16.511 -8.846 -42.858 1.00 65.75 169 LEU A N 1
ATOM 1315 C CA . LEU A 1 169 ? 16.494 -10.031 -43.705 1.00 65.75 169 LEU A CA 1
ATOM 1316 C C . LEU A 1 169 ? 17.280 -9.669 -44.969 1.00 65.75 169 LEU A C 1
ATOM 1318 O O . LEU A 1 169 ? 16.942 -8.693 -45.638 1.00 65.75 169 LEU A O 1
ATOM 1322 N N . ALA A 1 170 ? 18.359 -10.402 -45.244 1.00 64.69 170 ALA A N 1
ATOM 1323 C CA . ALA A 1 170 ? 19.064 -10.280 -46.511 1.00 64.69 170 ALA A CA 1
ATOM 1324 C C . ALA A 1 170 ? 18.066 -10.638 -47.623 1.00 64.69 170 ALA A C 1
ATOM 1326 O O . ALA A 1 170 ? 17.515 -11.741 -47.611 1.00 64.69 170 ALA A O 1
ATOM 1327 N N . GLY A 1 171 ? 17.766 -9.658 -48.479 1.00 59.81 171 GLY A N 1
ATOM 1328 C CA . GLY A 1 171 ? 16.922 -9.827 -49.662 1.00 59.81 171 GLY A CA 1
ATOM 1329 C C . GLY A 1 171 ? 17.613 -10.600 -50.772 1.00 59.81 171 GLY A C 1
ATOM 1330 O O . GLY A 1 171 ? 18.858 -10.728 -50.723 1.00 59.81 171 GLY A O 1
#

Foldseek 3Di:
DDLVVVLVVLVVVCVVDPPDAAEEEEEFQQQQQDPVNLVVVLVSCLSSLHLAYHYYYDDDDPPDPSVVDDPVSGGDPVRSVVSRVVSRCSNLVSNQVVVVVQAQPKFKWAFAACDPDDQWTWIAGPSGQIEIERHDPVRHRHIFIWHFHDDPRRYTYTYGDDDDDPDPPDD

Mean predicted aligned error: 5.35 Å

pLDDT: mean 93.38, std 8.47, range [55.12, 98.69]

Sequence (171 aa):
YTREQYLDSVARLREAVPNLSLTTDVIVGFPGETEEDFGETLSAVREVGFADAFTFIFSLRDGTPATKLPPELT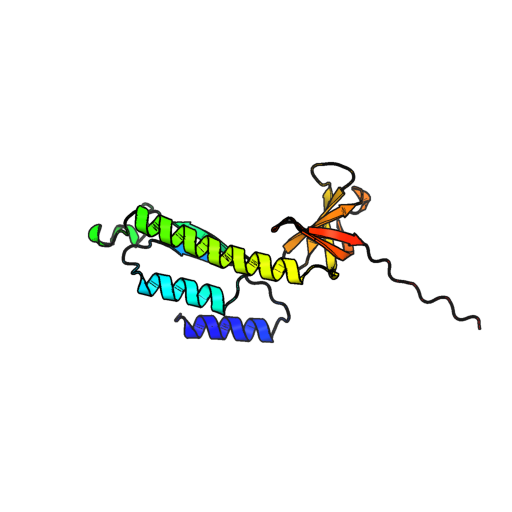VPEDVAADRMARLIETVRGMSRARNLKSLGQRYEVLVEKGARRGDLVQARTRDFKTVLLPGDDAMIGRYYNVELTGTTGSTFTGTIVRERQPLPLAG

Solvent-accessible surface area (backbone atoms only — not comparable to full-atom values): 9887 Å² total; per-residue (Å²): 134,54,71,67,60,49,51,52,50,52,53,54,49,45,71,75,34,77,88,65,74,44,69,50,77,47,73,38,42,46,70,62,64,46,73,64,56,49,49,50,51,54,49,50,49,62,72,71,52,44,54,46,64,54,76,43,69,56,71,96,50,92,93,43,79,71,73,75,53,64,76,87,34,53,48,54,69,69,59,27,49,51,53,47,52,56,49,51,50,52,46,50,52,48,26,43,57,53,48,61,67,47,48,78,39,75,42,61,27,40,26,74,40,66,38,100,64,76,68,24,22,32,24,32,34,91,81,66,47,38,32,39,30,80,45,60,69,88,48,45,82,38,78,46,46,26,32,26,74,46,67,82,66,76,44,32,33,38,46,80,58,79,80,79,74,78,73,80,76,84,127